Protein AF-A0AA38FPH1-F1 (afdb_monomer_lite)

Organism: Taxus chinensis (NCBI:txid29808)

Structure (mmCIF, N/CA/C/O backbone):
data_AF-A0AA38FPH1-F1
#
_entry.id   AF-A0AA38FPH1-F1
#
loop_
_atom_site.group_PDB
_atom_site.id
_atom_site.type_symbol
_atom_site.label_atom_id
_atom_site.label_alt_id
_atom_site.label_comp_id
_atom_site.label_asym_id
_atom_site.label_entity_id
_atom_site.label_seq_id
_atom_site.pdbx_PDB_ins_code
_atom_site.Cartn_x
_atom_site.Cartn_y
_atom_site.Cartn_z
_atom_site.occupancy
_atom_site.B_iso_or_equiv
_atom_site.auth_seq_id
_atom_site.auth_comp_id
_atom_site.auth_asym_id
_atom_site.auth_atom_id
_atom_site.pdbx_PDB_model_num
ATOM 1 N N . ALA A 1 1 ? 3.021 2.286 -5.868 1.00 94.25 1 ALA A N 1
ATOM 2 C CA . ALA A 1 1 ? 4.187 1.577 -6.426 1.00 94.25 1 ALA A CA 1
ATOM 3 C C . ALA A 1 1 ? 3.865 0.946 -7.781 1.00 94.25 1 ALA A C 1
ATOM 5 O O . ALA A 1 1 ? 4.443 1.393 -8.759 1.00 94.25 1 ALA A O 1
ATOM 6 N N . TRP A 1 2 ? 2.892 0.027 -7.870 1.00 95.81 2 TRP A N 1
ATOM 7 C CA . TRP A 1 2 ? 2.478 -0.614 -9.135 1.00 95.81 2 TRP A CA 1
ATOM 8 C C . TRP A 1 2 ? 2.153 0.369 -10.280 1.00 95.81 2 TRP A C 1
ATOM 10 O O . TRP A 1 2 ? 2.640 0.215 -11.387 1.00 95.81 2 TRP A O 1
ATOM 20 N N . SER A 1 3 ? 1.428 1.460 -10.017 1.00 96.56 3 SER A N 1
ATOM 21 C CA . SER A 1 3 ? 1.100 2.479 -11.036 1.00 96.56 3 SER A CA 1
ATOM 22 C C . SER A 1 3 ? 2.264 3.416 -11.416 1.00 96.56 3 SER A C 1
ATOM 24 O O . SER A 1 3 ? 2.028 4.501 -11.947 1.00 96.56 3 SER A O 1
ATOM 26 N N . ASN A 1 4 ? 3.502 3.081 -11.038 1.00 97.00 4 ASN A N 1
ATOM 27 C CA . ASN A 1 4 ? 4.692 3.942 -11.096 1.00 97.00 4 ASN A CA 1
ATOM 28 C C . ASN A 1 4 ? 4.480 5.370 -10.532 1.00 97.00 4 ASN A C 1
ATOM 30 O O . ASN A 1 4 ? 5.126 6.334 -10.928 1.00 97.00 4 ASN A O 1
ATOM 34 N N . GLY A 1 5 ? 3.543 5.533 -9.590 1.00 94.69 5 GLY A N 1
ATOM 35 C CA . GLY A 1 5 ? 3.224 6.826 -8.975 1.00 94.69 5 GLY A CA 1
ATOM 36 C C . GLY A 1 5 ? 2.171 7.668 -9.705 1.00 94.69 5 GLY A C 1
ATOM 37 O O . GLY A 1 5 ? 1.922 8.789 -9.264 1.00 94.69 5 GLY A O 1
ATOM 38 N N . ARG A 1 6 ? 1.519 7.143 -10.756 1.00 95.19 6 ARG A N 1
ATOM 39 C CA . ARG A 1 6 ? 0.366 7.796 -11.413 1.00 95.19 6 ARG A CA 1
ATOM 40 C C . ARG A 1 6 ? -0.855 7.887 -10.497 1.00 95.19 6 ARG A C 1
ATOM 42 O O . ARG A 1 6 ? -1.582 8.873 -10.532 1.00 95.19 6 ARG A O 1
ATOM 49 N N . TYR A 1 7 ? -1.045 6.887 -9.637 1.00 95.62 7 TYR A N 1
ATOM 50 C CA . TYR A 1 7 ? -2.033 6.931 -8.557 1.00 95.62 7 TYR A CA 1
ATOM 51 C C . TYR A 1 7 ? -1.349 7.150 -7.212 1.00 95.62 7 TYR A C 1
ATOM 53 O O . TYR A 1 7 ? -0.302 6.554 -6.937 1.00 95.62 7 TYR A O 1
ATOM 61 N N . ARG A 1 8 ? -1.961 7.985 -6.367 1.00 94.50 8 ARG A N 1
ATOM 62 C CA . ARG A 1 8 ? -1.502 8.259 -5.003 1.00 94.50 8 ARG A CA 1
ATOM 63 C C . ARG A 1 8 ? -2.466 7.659 -3.990 1.00 94.50 8 ARG A C 1
ATOM 65 O O . ARG A 1 8 ? -3.675 7.789 -4.143 1.00 94.50 8 ARG A O 1
ATOM 72 N N . SER A 1 9 ? -1.911 7.019 -2.963 1.00 93.75 9 SER A N 1
ATOM 73 C CA . SER A 1 9 ? -2.693 6.566 -1.814 1.00 93.75 9 SER A CA 1
ATOM 74 C C . SER A 1 9 ? -3.168 7.788 -1.032 1.00 93.75 9 SER A C 1
ATOM 76 O O . SER A 1 9 ? -2.346 8.632 -0.670 1.00 93.75 9 SER A O 1
ATOM 78 N N . ALA A 1 10 ? -4.478 7.911 -0.829 1.00 93.75 10 ALA A N 1
ATOM 79 C CA . ALA A 1 10 ? -5.066 9.041 -0.124 1.00 93.75 10 ALA A CA 1
ATOM 80 C C . ALA A 1 10 ? -4.993 8.828 1.393 1.00 93.75 10 ALA A C 1
ATOM 82 O O . ALA A 1 10 ? -5.470 7.816 1.915 1.00 93.75 10 ALA A O 1
ATOM 83 N N . GLU A 1 11 ? -4.438 9.808 2.102 1.00 90.44 11 GLU A N 1
ATOM 84 C CA . GLU A 1 11 ? -4.531 9.864 3.558 1.00 90.44 11 GLU A CA 1
ATOM 85 C C . GLU A 1 11 ? -5.975 10.179 3.960 1.00 90.44 11 GLU A C 1
ATOM 87 O O . GLU A 1 11 ? -6.592 11.112 3.443 1.00 90.44 11 GLU A O 1
ATOM 92 N N . HIS A 1 12 ? -6.537 9.373 4.857 1.00 89.38 12 HIS A N 1
ATOM 93 C CA . HIS A 1 12 ? -7.913 9.516 5.313 1.00 89.38 12 HIS A CA 1
ATOM 94 C C . HIS A 1 12 ? -8.032 9.141 6.792 1.00 89.38 12 HIS A C 1
ATOM 96 O O . HIS A 1 12 ? -7.257 8.337 7.309 1.00 89.38 12 HIS A O 1
ATOM 102 N N . ARG A 1 13 ? -9.022 9.727 7.477 1.00 85.94 13 ARG A N 1
ATOM 103 C CA . ARG A 1 13 ? -9.334 9.452 8.887 1.00 85.94 13 ARG A CA 1
ATOM 104 C C . ARG A 1 13 ? -10.833 9.282 9.098 1.00 85.94 13 ARG A C 1
ATOM 106 O O . ARG A 1 13 ? -11.629 9.946 8.436 1.00 85.94 13 ARG A O 1
ATOM 113 N N . ALA A 1 14 ? -11.210 8.437 10.053 1.00 86.06 14 ALA A N 1
ATOM 114 C CA . ALA A 1 14 ? -12.576 8.353 10.556 1.00 86.06 14 ALA A CA 1
ATOM 115 C C . ALA A 1 14 ? -12.684 9.165 11.852 1.00 86.06 14 ALA A C 1
ATOM 117 O O . ALA A 1 14 ? -11.887 8.968 12.765 1.00 86.06 14 ALA A O 1
ATOM 118 N N . VAL A 1 15 ? -13.656 10.075 11.927 1.00 84.25 15 VAL A N 1
ATOM 119 C CA . VAL A 1 15 ? -13.925 10.887 13.122 1.00 84.25 15 VAL A CA 1
ATOM 120 C C . VAL A 1 15 ? -15.339 10.578 13.598 1.00 84.25 15 VAL A C 1
ATOM 122 O O . VAL A 1 15 ? -16.285 10.682 12.818 1.00 84.25 15 VAL A O 1
ATOM 125 N N . CYS A 1 16 ? -15.483 10.212 14.868 1.00 83.62 16 CYS A N 1
ATOM 126 C CA . CYS A 1 16 ? -16.779 10.097 15.529 1.00 83.62 16 CYS A CA 1
ATOM 127 C C . CYS A 1 16 ? -17.056 11.420 16.253 1.00 83.62 16 CYS A C 1
ATOM 129 O O . CYS A 1 16 ? -16.283 11.808 17.124 1.00 83.62 16 CYS A O 1
ATOM 131 N N . LYS A 1 17 ? -18.115 12.140 15.866 1.00 75.94 17 LYS A N 1
ATOM 132 C CA . LYS A 1 17 ? -18.559 13.368 16.544 1.00 75.94 17 LYS A CA 1
ATOM 133 C C . LYS A 1 17 ? -19.954 13.143 17.126 1.00 75.94 17 LYS A C 1
ATOM 135 O O . LYS A 1 17 ? -20.827 12.687 16.395 1.00 75.94 17 LYS A O 1
ATOM 140 N N . GLY A 1 18 ? -20.161 13.533 18.383 1.00 75.25 18 GLY A N 1
ATOM 141 C CA . GLY A 1 18 ? -21.457 13.452 19.068 1.00 75.25 18 GLY A CA 1
ATOM 142 C C . GLY A 1 18 ? -21.679 12.151 19.841 1.00 75.25 18 GLY A C 1
ATOM 143 O O . GLY A 1 18 ? -20.753 11.366 20.034 1.00 75.25 18 GLY A O 1
ATOM 144 N N . GLU A 1 19 ? -22.913 11.958 20.305 1.00 78.81 19 GLU A N 1
ATOM 145 C CA . GLU A 1 19 ? -23.338 10.766 21.041 1.00 78.81 19 GLU A CA 1
ATOM 146 C C . GLU A 1 19 ? -23.871 9.706 20.068 1.00 78.81 19 GLU A C 1
ATOM 148 O O . GLU A 1 19 ? -24.736 9.993 19.239 1.00 78.81 19 GLU A O 1
ATOM 153 N N . GLY A 1 20 ? -23.345 8.482 20.159 1.00 82.94 20 GLY A N 1
ATOM 154 C CA . GLY A 1 20 ? -23.790 7.336 19.366 1.00 82.94 20 GLY A CA 1
ATOM 155 C C . GLY A 1 20 ? -22.649 6.535 18.739 1.00 82.94 20 GLY A C 1
ATOM 156 O O . GLY A 1 20 ? -21.571 7.054 18.442 1.00 82.94 20 GLY A O 1
ATOM 157 N N . ASP A 1 21 ? -22.907 5.248 18.522 1.00 89.25 21 ASP A N 1
ATOM 158 C CA . ASP A 1 21 ? -21.932 4.330 17.943 1.00 89.25 21 ASP A CA 1
ATOM 159 C C . ASP A 1 21 ? -21.826 4.492 16.422 1.00 89.25 21 ASP A C 1
ATOM 161 O O . ASP A 1 21 ? -22.823 4.642 15.711 1.00 89.25 21 ASP A O 1
ATOM 165 N N . ARG A 1 22 ? -20.600 4.379 15.900 1.00 89.44 22 ARG A N 1
ATOM 166 C CA . ARG A 1 2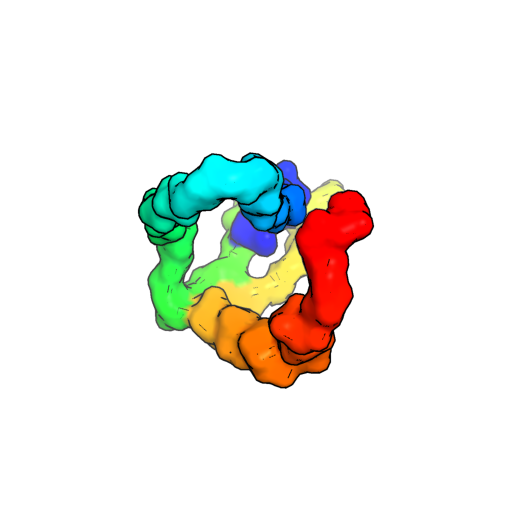2 ? -20.325 4.316 14.460 1.00 89.44 22 ARG A CA 1
ATOM 167 C C . ARG A 1 22 ? -19.755 2.951 14.099 1.00 89.44 22 ARG A C 1
ATOM 169 O O . ARG A 1 22 ? -18.644 2.615 14.500 1.00 89.44 22 ARG A O 1
ATOM 176 N N . TYR A 1 23 ? -20.465 2.225 13.243 1.00 91.00 23 TYR A N 1
ATOM 177 C CA . TYR A 1 23 ? -20.027 0.938 12.706 1.00 91.00 23 TYR A CA 1
ATOM 178 C C . TYR A 1 23 ? -19.550 1.081 11.257 1.00 91.00 23 TYR A C 1
ATOM 180 O O . TYR A 1 23 ? -20.116 1.840 10.470 1.00 91.00 23 TYR A O 1
ATOM 188 N N . SER A 1 24 ? -18.498 0.351 10.888 1.00 92.94 24 SER A N 1
ATOM 189 C CA . SER A 1 24 ? -18.011 0.277 9.508 1.00 92.94 24 SER A CA 1
ATOM 190 C C . SER A 1 24 ? -17.372 -1.076 9.233 1.00 92.94 24 SER A C 1
ATOM 192 O O . SER A 1 24 ? -16.653 -1.589 10.086 1.00 92.94 24 SER A O 1
ATOM 194 N N . VAL A 1 25 ? -17.577 -1.604 8.026 1.00 96.38 25 VAL A N 1
ATOM 195 C CA . VAL A 1 25 ? -16.965 -2.853 7.557 1.00 96.38 25 VAL A CA 1
ATOM 196 C C . VAL A 1 25 ? -16.175 -2.546 6.283 1.00 96.38 25 VAL A C 1
ATOM 198 O O . VAL A 1 25 ? -16.772 -2.457 5.209 1.00 96.38 25 VAL A O 1
ATOM 201 N N . PRO A 1 26 ? -14.860 -2.285 6.377 1.00 95.44 26 PRO A N 1
ATOM 202 C CA . PRO A 1 26 ? -14.050 -2.030 5.195 1.00 95.44 26 PRO A CA 1
ATOM 203 C C . PRO A 1 26 ? -13.755 -3.332 4.439 1.00 95.44 26 PRO A C 1
ATOM 205 O O . PRO A 1 26 ? -13.557 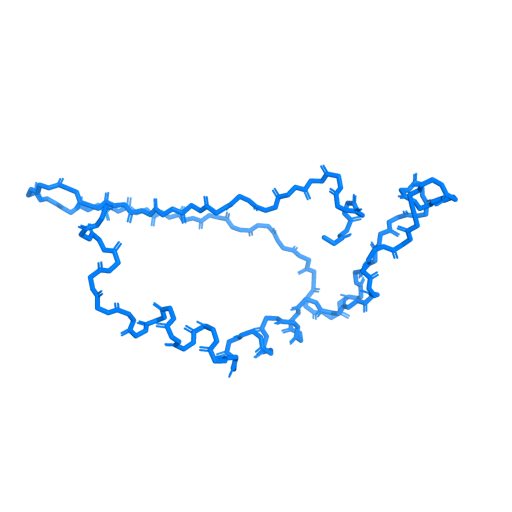-4.386 5.043 1.00 95.44 26 PRO A O 1
ATOM 208 N N . TYR A 1 27 ? -13.681 -3.232 3.114 1.00 96.56 27 TYR A N 1
ATOM 209 C CA . TYR A 1 27 ? -13.217 -4.299 2.232 1.00 96.56 27 TYR A CA 1
ATOM 210 C C . TYR A 1 27 ? -11.925 -3.856 1.543 1.00 96.56 27 TYR A C 1
ATOM 212 O O . TYR A 1 27 ? -11.858 -2.746 1.010 1.00 96.56 27 TYR A O 1
ATOM 220 N N . PHE A 1 28 ? -10.906 -4.715 1.557 1.00 93.19 28 PHE A N 1
ATOM 221 C CA . PHE A 1 28 ? -9.590 -4.426 0.992 1.00 93.19 28 PHE A CA 1
ATOM 222 C C . PHE A 1 28 ? -9.262 -5.430 -0.112 1.00 93.19 28 PHE A C 1
ATOM 224 O O . PHE A 1 28 ? -9.337 -6.636 0.103 1.00 93.19 28 PHE A O 1
ATOM 231 N N . VAL A 1 29 ? -8.873 -4.917 -1.280 1.00 94.12 29 VAL A N 1
ATOM 232 C CA . VAL A 1 29 ? -8.308 -5.714 -2.375 1.00 94.12 29 VAL A CA 1
ATOM 233 C C . VAL A 1 29 ? -6.808 -5.472 -2.394 1.00 94.12 29 VAL A C 1
ATOM 235 O O . VAL A 1 29 ? -6.363 -4.332 -2.550 1.00 94.12 29 VAL A O 1
ATOM 238 N N . THR A 1 30 ? -6.034 -6.537 -2.219 1.00 92.19 30 THR A N 1
ATOM 239 C CA . THR A 1 30 ? -4.572 -6.485 -2.132 1.00 92.19 30 THR A CA 1
ATOM 240 C C . THR A 1 30 ? -3.930 -7.466 -3.109 1.00 92.19 30 THR A C 1
ATOM 242 O O . THR A 1 30 ? -4.601 -8.275 -3.749 1.00 92.19 30 THR A O 1
ATOM 245 N N . PHE A 1 31 ? -2.612 -7.354 -3.257 1.00 93.38 31 PHE A N 1
ATOM 246 C CA . PHE A 1 31 ? -1.808 -8.329 -3.990 1.00 93.38 31 PHE A CA 1
ATOM 247 C C . PHE A 1 31 ? -1.631 -9.613 -3.166 1.00 93.38 31 PHE A C 1
ATOM 249 O O . PHE A 1 31 ? -1.829 -9.590 -1.955 1.00 93.38 31 PHE A O 1
ATOM 256 N N . SER A 1 32 ? -1.245 -10.706 -3.832 1.00 93.56 32 SER A N 1
ATOM 257 C CA . SER A 1 32 ? -0.868 -11.966 -3.173 1.00 93.56 32 SER A CA 1
ATOM 258 C C . SER A 1 32 ? 0.376 -11.776 -2.306 1.00 93.56 32 SER A C 1
ATOM 260 O O . SER A 1 32 ? 1.314 -11.092 -2.724 1.00 93.56 32 SER A O 1
ATOM 262 N N . ASP A 1 33 ? 0.396 -12.419 -1.142 1.00 88.12 33 ASP A N 1
ATOM 263 C CA . ASP A 1 33 ? 1.408 -12.217 -0.096 1.00 88.12 33 ASP A CA 1
ATOM 264 C C . ASP A 1 33 ? 2.819 -12.654 -0.517 1.00 88.12 33 ASP A C 1
ATOM 266 O O . ASP A 1 33 ? 3.809 -12.176 0.024 1.00 88.12 33 ASP A O 1
ATOM 270 N N . ASP A 1 34 ? 2.924 -13.534 -1.513 1.00 91.25 34 ASP A N 1
ATOM 271 C CA . ASP A 1 34 ? 4.169 -14.135 -1.998 1.00 91.25 34 ASP A CA 1
ATOM 272 C C . ASP A 1 34 ? 4.640 -13.583 -3.354 1.00 91.25 34 ASP A C 1
ATOM 274 O O . ASP A 1 34 ? 5.671 -14.015 -3.876 1.00 91.25 34 ASP A O 1
ATOM 278 N N . LYS A 1 35 ? 3.874 -12.676 -3.974 1.00 94.44 35 LYS A N 1
ATOM 279 C CA . LYS A 1 35 ? 4.186 -12.173 -5.315 1.00 94.44 35 LYS A CA 1
ATOM 280 C C . LYS A 1 35 ? 4.944 -10.865 -5.248 1.00 94.44 35 LYS A C 1
ATOM 282 O O . LYS A 1 35 ? 4.576 -9.930 -4.538 1.00 94.44 35 LYS A O 1
ATOM 287 N N . GLU A 1 36 ? 5.990 -10.800 -6.059 1.00 96.75 36 GLU A N 1
ATOM 288 C CA . GLU A 1 36 ? 6.697 -9.558 -6.297 1.00 96.75 36 GLU A CA 1
ATOM 289 C C . GLU A 1 36 ? 5.799 -8.597 -7.088 1.00 96.75 36 GLU A C 1
ATOM 291 O O . GLU A 1 36 ? 5.101 -8.978 -8.028 1.00 96.75 36 GLU A O 1
ATOM 296 N N . ILE A 1 37 ? 5.802 -7.335 -6.676 1.00 96.56 37 ILE A N 1
ATOM 297 C CA . ILE A 1 37 ? 5.046 -6.246 -7.274 1.00 96.56 37 ILE A CA 1
ATOM 298 C C . ILE A 1 37 ? 6.048 -5.275 -7.873 1.00 96.56 37 ILE A C 1
ATOM 300 O O . ILE A 1 37 ? 6.888 -4.704 -7.175 1.00 96.56 37 ILE A O 1
ATOM 304 N N . TRP A 1 38 ? 5.904 -5.020 -9.165 1.00 96.75 38 TRP A N 1
ATOM 305 C CA . TRP A 1 38 ? 6.655 -4.001 -9.885 1.00 96.75 38 TRP A CA 1
ATOM 306 C C . TRP A 1 38 ? 5.714 -3.179 -10.763 1.00 96.75 38 TRP A C 1
ATOM 308 O O . TRP A 1 38 ? 4.538 -3.508 -10.937 1.00 96.75 38 TRP A O 1
ATOM 318 N N . ALA A 1 39 ? 6.217 -2.054 -11.267 1.00 97.69 39 ALA A N 1
ATOM 319 C CA . ALA A 1 39 ? 5.468 -1.263 -12.228 1.00 97.69 39 ALA A CA 1
ATOM 320 C C . ALA A 1 39 ? 5.474 -1.957 -13.601 1.00 97.69 39 ALA A C 1
ATOM 322 O O . ALA A 1 39 ? 6.558 -2.324 -14.057 1.00 97.69 39 ALA A O 1
ATOM 323 N N . PRO A 1 40 ? 4.318 -2.117 -14.273 1.00 96.81 40 PRO A N 1
ATOM 324 C CA . PRO A 1 40 ? 4.271 -2.605 -15.649 1.00 96.81 40 PRO A CA 1
ATOM 325 C C . PRO A 1 40 ? 5.187 -1.792 -16.569 1.00 96.81 40 PRO A C 1
ATOM 327 O O . PRO A 1 40 ? 5.306 -0.573 -16.409 1.00 96.81 40 PRO A O 1
ATOM 3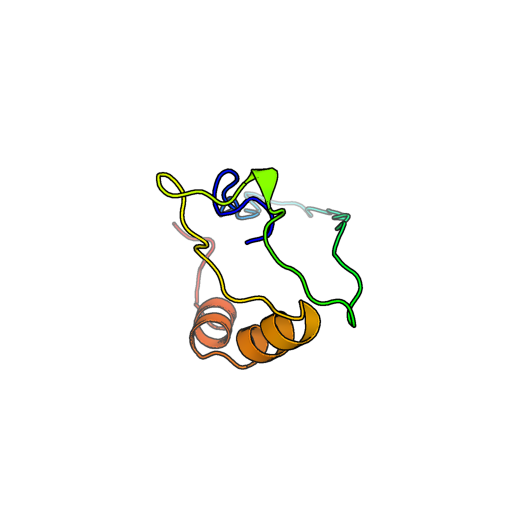30 N N . SER A 1 41 ? 5.819 -2.457 -17.538 1.00 96.19 41 SER A N 1
ATOM 331 C CA . SER A 1 41 ? 6.779 -1.840 -18.465 1.00 96.19 41 SER A CA 1
ATOM 332 C C . SER A 1 41 ? 6.180 -0.681 -19.261 1.00 96.19 41 SER A C 1
ATOM 334 O O . SER A 1 41 ? 6.866 0.287 -19.558 1.00 96.19 41 SER A O 1
ATOM 336 N N . GLU A 1 42 ? 4.879 -0.716 -19.535 1.00 97.25 42 GLU A N 1
ATOM 337 C CA . GLU A 1 42 ? 4.128 0.337 -20.224 1.00 97.25 42 GLU A CA 1
ATOM 338 C C . GLU A 1 42 ? 4.046 1.640 -19.406 1.00 97.25 42 GLU A C 1
ATOM 340 O O . GLU A 1 42 ? 3.692 2.702 -19.927 1.00 97.25 42 GLU A O 1
ATOM 345 N N . LEU A 1 43 ? 4.345 1.576 -18.104 1.00 97.12 43 LEU A N 1
ATOM 346 C CA . LEU A 1 43 ? 4.366 2.721 -17.193 1.00 97.12 43 LEU A CA 1
ATOM 347 C C . LEU A 1 43 ? 5.787 3.230 -16.899 1.00 97.12 43 LEU A C 1
ATOM 349 O O . LEU A 1 43 ? 5.920 4.176 -16.116 1.00 97.12 43 LEU A O 1
ATOM 353 N N . VAL A 1 44 ? 6.818 2.616 -17.491 1.00 97.56 44 VAL A N 1
ATOM 354 C CA . VAL A 1 44 ? 8.235 2.927 -17.262 1.00 97.56 44 VAL A CA 1
ATOM 355 C C . VAL A 1 44 ? 8.903 3.313 -18.582 1.00 97.56 44 VAL A C 1
ATOM 357 O O . VAL A 1 44 ? 8.952 2.521 -19.516 1.00 97.56 44 VAL A O 1
ATOM 360 N N . ASN A 1 45 ? 9.424 4.536 -18.663 1.00 96.00 45 ASN A N 1
ATOM 361 C CA . ASN A 1 45 ? 10.156 5.046 -19.827 1.00 96.00 45 ASN A CA 1
ATOM 362 C C . ASN A 1 45 ? 11.124 6.168 -19.414 1.00 96.00 45 ASN A C 1
ATOM 364 O O . ASN A 1 45 ? 11.217 6.490 -18.231 1.00 96.00 45 ASN A O 1
ATOM 368 N N . ASP A 1 46 ? 11.827 6.767 -20.373 1.00 96.19 46 ASP A N 1
ATOM 369 C CA . ASP A 1 46 ? 12.838 7.799 -20.099 1.00 96.19 46 ASP A CA 1
ATOM 370 C C . ASP A 1 46 ? 12.259 9.046 -19.406 1.00 96.19 46 ASP A C 1
ATOM 372 O O . ASP A 1 46 ? 12.913 9.644 -18.553 1.00 96.19 46 ASP A O 1
ATOM 376 N N . GLU A 1 47 ? 11.010 9.412 -19.710 1.00 95.75 47 GLU A N 1
ATOM 377 C CA . GLU A 1 47 ? 10.313 10.526 -19.051 1.00 95.75 47 GLU A CA 1
ATOM 378 C C . GLU A 1 47 ? 9.764 10.139 -17.666 1.00 95.75 47 GLU A C 1
ATOM 380 O O . GLU A 1 47 ? 9.622 10.982 -16.779 1.00 95.75 47 GLU A O 1
ATOM 385 N N . HIS A 1 48 ? 9.448 8.857 -17.470 1.00 94.75 48 HIS A N 1
ATOM 386 C CA . HIS A 1 48 ? 8.860 8.295 -16.256 1.00 94.75 48 HIS A CA 1
ATOM 387 C C . HIS A 1 48 ? 9.663 7.068 -15.800 1.00 94.75 48 HIS A C 1
ATOM 389 O O . HIS A 1 48 ? 9.179 5.934 -15.922 1.00 94.75 48 HIS A O 1
ATOM 395 N N . PRO A 1 49 ? 10.885 7.261 -15.269 1.00 96.06 49 PRO A N 1
ATOM 396 C CA . PRO A 1 49 ? 11.730 6.151 -14.853 1.00 96.06 49 PRO A CA 1
ATOM 397 C C . PRO A 1 49 ? 11.084 5.355 -13.715 1.00 96.06 49 PRO A C 1
ATOM 399 O O . PRO A 1 49 ? 10.168 5.818 -13.025 1.00 96.06 49 PRO A O 1
ATOM 402 N N . GLN A 1 50 ? 11.566 4.131 -13.500 1.00 95.81 50 GLN A N 1
ATOM 403 C CA . GLN A 1 50 ? 11.062 3.272 -12.435 1.00 95.81 50 GLN A CA 1
ATOM 404 C C . GLN A 1 50 ? 11.304 3.921 -11.068 1.00 95.81 50 GLN A C 1
ATOM 406 O O . GLN A 1 50 ? 12.439 4.099 -10.628 1.00 95.81 50 GLN A O 1
ATOM 411 N N . ARG A 1 51 ? 10.216 4.255 -10.374 1.00 96.31 51 ARG A N 1
ATOM 412 C CA . ARG A 1 51 ? 10.279 5.029 -9.130 1.00 96.31 51 ARG A CA 1
ATOM 413 C C . ARG A 1 51 ? 10.448 4.177 -7.874 1.00 96.31 51 ARG A C 1
ATOM 415 O O . ARG A 1 51 ? 10.922 4.669 -6.853 1.00 96.31 51 ARG A O 1
ATOM 422 N N . TYR A 1 52 ? 10.031 2.918 -7.931 1.00 96.06 52 TYR A N 1
ATOM 423 C CA . TYR A 1 52 ? 10.028 2.002 -6.793 1.00 96.06 52 TYR A CA 1
ATOM 424 C C . TYR A 1 52 ? 10.756 0.716 -7.170 1.00 96.06 52 TYR A C 1
ATOM 426 O O . TYR A 1 52 ? 10.592 0.212 -8.283 1.00 96.06 52 TYR A O 1
ATOM 434 N N . ARG A 1 53 ? 11.543 0.172 -6.240 1.00 96.19 53 ARG A N 1
ATOM 435 C CA . ARG A 1 53 ? 12.125 -1.166 -6.401 1.00 96.19 53 ARG A CA 1
ATOM 436 C C . ARG A 1 53 ? 11.004 -2.214 -6.368 1.00 96.19 53 ARG A C 1
ATOM 438 O O . ARG A 1 53 ? 10.017 -1.966 -5.671 1.00 96.19 53 ARG A O 1
ATOM 445 N N . PRO A 1 54 ? 11.130 -3.336 -7.098 1.00 96.81 54 PRO A N 1
ATOM 446 C CA . PRO A 1 54 ? 10.233 -4.471 -6.921 1.00 96.81 54 PRO A CA 1
ATOM 447 C C . PRO A 1 54 ? 10.221 -4.919 -5.453 1.00 96.81 54 PRO A C 1
ATOM 449 O O . PRO A 1 54 ? 11.236 -4.796 -4.763 1.00 96.81 54 PRO A O 1
ATOM 452 N N . PHE A 1 55 ? 9.064 -5.349 -4.955 1.00 96.69 55 PHE A N 1
ATOM 453 C CA . PHE A 1 55 ? 8.881 -5.697 -3.543 1.00 96.69 55 PHE A CA 1
ATOM 454 C C . PHE A 1 55 ? 7.774 -6.732 -3.361 1.00 96.69 55 PHE A C 1
ATOM 456 O O . PHE A 1 55 ? 6.864 -6.819 -4.181 1.00 96.69 55 PHE A O 1
ATOM 463 N N . ILE A 1 56 ? 7.811 -7.463 -2.251 1.00 96.88 56 ILE A N 1
ATOM 464 C CA . ILE A 1 56 ? 6.706 -8.314 -1.800 1.00 96.88 56 ILE A CA 1
ATOM 465 C C . ILE A 1 56 ? 5.880 -7.519 -0.782 1.00 96.88 56 ILE A C 1
ATOM 467 O O . ILE A 1 56 ? 6.443 -6.927 0.142 1.00 96.88 56 ILE A O 1
ATOM 471 N N . LEU A 1 57 ? 4.553 -7.461 -0.960 1.00 95.38 57 LEU A N 1
ATOM 472 C CA . LEU A 1 57 ? 3.683 -6.625 -0.118 1.00 95.38 57 LEU A CA 1
ATOM 473 C C . LEU A 1 57 ? 3.767 -7.012 1.358 1.00 95.38 57 LEU A C 1
ATOM 475 O O . LEU A 1 57 ? 3.878 -6.120 2.196 1.00 95.38 57 LEU A O 1
ATOM 479 N N . ASP A 1 58 ? 3.750 -8.311 1.651 1.00 95.25 58 ASP A N 1
ATOM 480 C CA . ASP A 1 58 ? 3.773 -8.823 3.020 1.00 95.25 58 ASP A CA 1
ATOM 481 C C . ASP A 1 58 ? 5.022 -8.343 3.772 1.00 95.25 58 ASP A C 1
ATOM 483 O O . ASP A 1 58 ? 4.908 -7.740 4.832 1.00 95.25 58 ASP A O 1
ATOM 487 N N . GLN A 1 59 ? 6.204 -8.435 3.150 1.00 96.00 59 GLN A N 1
ATOM 488 C CA . GLN A 1 59 ? 7.463 -7.932 3.719 1.00 96.00 59 GLN A CA 1
ATOM 489 C C . GLN A 1 59 ? 7.403 -6.433 4.042 1.00 96.00 59 GLN A C 1
ATOM 491 O O . GLN A 1 59 ? 7.827 -6.009 5.116 1.00 96.00 59 GLN A O 1
ATOM 496 N N . VAL A 1 60 ? 6.844 -5.626 3.135 1.00 94.69 60 VAL A N 1
ATOM 497 C CA . VAL A 1 60 ? 6.708 -4.175 3.338 1.00 94.69 60 VAL A CA 1
ATOM 498 C C . VAL A 1 60 ? 5.734 -3.859 4.474 1.00 94.69 60 VAL A C 1
ATOM 500 O O . VAL A 1 60 ? 5.999 -2.957 5.271 1.00 94.69 60 VAL A O 1
ATOM 503 N N . VAL A 1 61 ? 4.616 -4.585 4.572 1.00 94.06 61 VAL A N 1
ATOM 504 C CA . VAL A 1 61 ? 3.660 -4.440 5.681 1.00 94.06 61 VAL A CA 1
ATOM 505 C C . VAL A 1 61 ? 4.331 -4.815 7.001 1.00 94.06 61 VAL A C 1
ATOM 507 O O . VAL A 1 61 ? 4.248 -4.058 7.969 1.00 94.06 61 VAL A O 1
ATOM 510 N N . ASP A 1 62 ? 5.061 -5.923 7.022 1.00 95.44 62 ASP A N 1
ATOM 511 C CA . ASP A 1 62 ? 5.787 -6.416 8.186 1.00 95.44 62 ASP A CA 1
ATOM 512 C C . ASP A 1 62 ? 6.830 -5.413 8.697 1.00 95.44 62 ASP A C 1
ATOM 514 O O . ASP A 1 62 ? 6.925 -5.139 9.899 1.00 95.44 62 ASP A O 1
ATOM 518 N N . GLU A 1 63 ? 7.611 -4.833 7.785 1.00 95.94 63 GLU A N 1
ATOM 519 C CA . GLU A 1 63 ? 8.567 -3.766 8.085 1.00 95.94 63 GLU A CA 1
ATOM 520 C C . GLU A 1 63 ? 7.865 -2.503 8.595 1.00 95.94 63 GLU A C 1
ATOM 522 O O . GLU A 1 63 ? 8.281 -1.918 9.603 1.00 95.94 63 GLU A O 1
ATOM 527 N N . PHE A 1 64 ? 6.766 -2.101 7.951 1.00 94.00 64 PHE A N 1
ATOM 528 C CA . PHE A 1 64 ? 5.991 -0.929 8.346 1.00 94.00 64 PHE A CA 1
ATOM 529 C C . PHE A 1 64 ? 5.415 -1.071 9.759 1.00 94.00 64 PHE A C 1
ATOM 531 O O . PHE A 1 64 ? 5.558 -0.153 10.569 1.00 94.00 64 PHE A O 1
ATOM 538 N N . LEU A 1 65 ? 4.840 -2.224 10.107 1.00 93.81 65 LEU A N 1
ATOM 539 C CA . LEU A 1 65 ? 4.303 -2.485 11.448 1.00 93.81 65 LEU A CA 1
ATOM 540 C C . LEU A 1 65 ? 5.395 -2.452 12.533 1.00 93.81 65 LEU A C 1
ATOM 542 O O . LEU A 1 65 ? 5.126 -2.111 13.690 1.00 93.81 65 LEU A O 1
ATOM 546 N N . LYS A 1 66 ? 6.646 -2.760 12.171 1.00 95.56 66 LYS A N 1
ATOM 547 C CA . LYS A 1 66 ? 7.814 -2.683 13.066 1.00 95.56 66 LYS A CA 1
ATOM 548 C C . LYS A 1 66 ? 8.399 -1.264 13.161 1.00 95.56 66 LYS A C 1
ATOM 550 O O . LYS A 1 66 ? 9.138 -0.987 14.119 1.00 95.56 66 LYS A O 1
ATOM 555 N N . SER A 1 67 ? 8.060 -0.374 12.225 1.00 95.38 67 SER A N 1
ATOM 556 C CA . SER A 1 67 ? 8.609 0.983 12.106 1.00 95.38 67 SER A CA 1
ATOM 557 C C . SER A 1 67 ? 8.299 1.881 13.313 1.00 95.38 67 SER A C 1
ATOM 559 O O . SER A 1 67 ? 7.312 1.697 14.032 1.00 95.38 67 SER A O 1
ATOM 561 N N . LYS A 1 68 ? 9.159 2.885 13.541 1.00 92.38 68 LYS A N 1
ATOM 562 C CA . LYS A 1 68 ? 8.922 3.923 14.558 1.00 92.38 68 LYS A CA 1
ATOM 563 C C . LYS A 1 68 ? 7.686 4.755 14.227 1.00 92.38 68 LYS A C 1
ATOM 565 O O . LYS A 1 68 ? 6.878 4.983 15.115 1.00 92.38 68 LYS A O 1
ATOM 570 N N . GLU A 1 69 ? 7.504 5.110 12.956 1.00 88.94 69 GLU A N 1
ATOM 571 C CA . GLU A 1 69 ? 6.365 5.905 12.485 1.00 88.94 69 GLU A CA 1
ATOM 572 C C . GLU A 1 69 ? 5.026 5.258 12.861 1.00 88.94 69 GLU A C 1
ATOM 574 O O . GLU A 1 69 ? 4.150 5.916 13.423 1.00 88.94 69 GLU A O 1
ATOM 579 N N . PHE A 1 70 ? 4.872 3.956 12.598 1.00 89.44 70 PHE A N 1
ATOM 580 C CA . PHE A 1 70 ? 3.648 3.243 12.953 1.00 89.44 70 PHE A CA 1
ATOM 581 C C . PHE A 1 70 ? 3.417 3.238 14.468 1.00 89.44 70 PHE A C 1
ATOM 583 O O . PHE A 1 70 ? 2.308 3.500 14.933 1.00 89.44 70 PHE A O 1
ATOM 590 N N . LYS A 1 71 ? 4.472 2.989 15.253 1.00 89.06 71 LYS A N 1
ATOM 591 C CA . LYS A 1 71 ? 4.404 2.999 16.722 1.00 89.06 71 LYS A CA 1
ATOM 592 C C . LYS A 1 71 ? 4.040 4.381 17.268 1.00 89.06 71 LYS A C 1
ATOM 594 O O . LYS A 1 71 ? 3.239 4.468 18.192 1.00 89.06 71 LYS A O 1
ATOM 599 N N . GLU A 1 72 ? 4.587 5.447 16.696 1.00 88.25 72 GLU A N 1
ATOM 600 C CA . GLU A 1 72 ? 4.289 6.831 17.074 1.00 88.25 72 GLU A CA 1
ATOM 601 C C . GLU A 1 72 ? 2.838 7.197 16.752 1.00 88.25 72 GLU A C 1
ATOM 603 O O . GLU A 1 72 ? 2.124 7.665 17.634 1.00 88.25 72 GLU A O 1
ATOM 608 N N . LYS A 1 73 ? 2.359 6.898 15.536 1.00 82.56 73 LYS A N 1
ATOM 609 C CA . LYS A 1 73 ? 0.956 7.128 15.143 1.00 82.56 73 LYS A CA 1
ATOM 610 C C . LYS A 1 73 ? -0.027 6.331 15.999 1.00 82.56 73 LYS A C 1
ATOM 612 O O . LYS A 1 73 ? -1.070 6.856 16.374 1.00 82.56 73 LYS A O 1
ATOM 617 N N . LYS A 1 74 ? 0.313 5.085 16.340 1.00 80.38 74 LYS A N 1
ATOM 618 C CA . LYS A 1 74 ? -0.503 4.224 17.208 1.00 80.38 74 LYS A CA 1
ATOM 619 C C . LYS A 1 74 ? -0.622 4.768 18.635 1.00 80.38 74 LYS A C 1
ATOM 621 O O . LYS A 1 74 ? -1.668 4.606 19.253 1.00 80.38 74 LYS A O 1
ATOM 626 N N . ASN A 1 75 ? 0.439 5.386 19.152 1.00 77.94 75 ASN A N 1
ATOM 627 C CA . ASN A 1 75 ? 0.514 5.862 20.535 1.00 77.94 75 ASN A CA 1
ATOM 628 C C . ASN A 1 75 ? 0.229 7.367 20.683 1.00 77.94 75 ASN A C 1
ATOM 630 O O . ASN A 1 75 ? 0.360 7.901 21.784 1.00 77.94 75 ASN A O 1
ATOM 634 N N . ALA A 1 76 ? -0.123 8.068 19.602 1.00 76.00 76 ALA A N 1
ATOM 635 C CA . ALA A 1 76 ? -0.359 9.504 19.633 1.00 76.00 76 ALA A CA 1
ATOM 636 C C . ALA A 1 76 ? -1.629 9.837 20.447 1.00 76.00 76 ALA A C 1
ATOM 638 O O . ALA A 1 76 ? -2.720 9.391 20.076 1.00 76.00 76 ALA A O 1
ATOM 639 N N . PRO A 1 77 ? -1.529 10.635 21.530 1.00 62.25 77 PRO A N 1
ATOM 640 C CA . PRO A 1 77 ? -2.705 11.107 22.248 1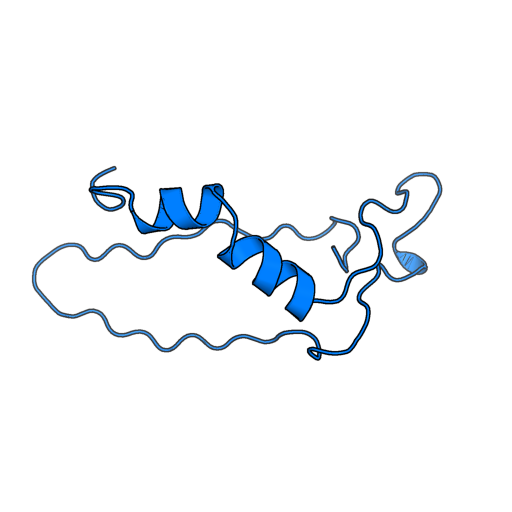.00 62.25 77 PRO A CA 1
ATOM 641 C C . PRO A 1 77 ? -3.497 12.085 21.367 1.00 62.25 77 PRO A C 1
ATOM 643 O O . PRO A 1 77 ? -2.925 12.953 20.709 1.00 62.25 77 PRO A O 1
ATOM 646 N N . ASN A 1 78 ? -4.821 11.934 21.361 1.00 61.12 78 ASN A N 1
ATOM 647 C CA . ASN A 1 78 ? -5.787 12.850 20.746 1.00 61.12 78 ASN A CA 1
ATOM 648 C C . ASN A 1 78 ? -5.603 13.121 19.241 1.00 61.12 78 ASN A C 1
ATOM 650 O O . ASN A 1 78 ? -5.729 14.252 18.772 1.00 61.12 78 ASN A O 1
ATOM 654 N N . PHE A 1 79 ? -5.438 12.064 18.440 1.00 52.59 79 PHE A N 1
ATOM 655 C CA . PHE A 1 79 ? -5.581 12.160 16.977 1.00 52.59 79 PHE A CA 1
ATOM 656 C C . PHE A 1 79 ? -6.965 12.702 16.527 1.00 52.59 79 PHE A C 1
ATOM 658 O O . PHE A 1 79 ? -7.128 13.147 15.389 1.00 52.59 79 PHE A O 1
ATOM 665 N N . PHE A 1 8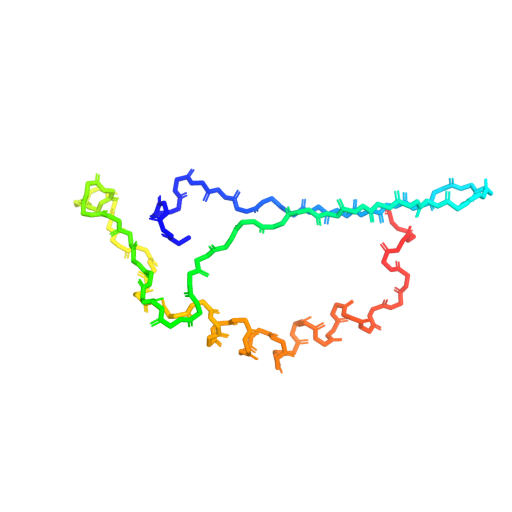0 ? -7.957 12.695 17.425 1.00 52.41 80 PHE A N 1
ATOM 666 C CA . PHE A 1 80 ? -9.332 13.138 17.180 1.00 52.41 80 PHE A CA 1
ATOM 667 C C . PHE A 1 80 ? -9.603 14.633 17.463 1.00 52.41 80 PHE A C 1
ATOM 669 O O . PHE A 1 80 ? -10.648 15.117 17.035 1.00 52.41 80 PHE A O 1
ATOM 676 N N . ASP A 1 81 ? -8.680 15.377 18.095 1.00 52.47 81 ASP A N 1
ATOM 677 C CA . ASP A 1 81 ? -8.932 16.753 18.592 1.00 52.47 81 ASP A CA 1
ATOM 678 C C . ASP A 1 81 ? -8.409 17.894 17.689 1.00 52.47 81 ASP A C 1
ATOM 680 O O . ASP A 1 81 ? -8.335 19.045 18.120 1.00 52.47 81 ASP A O 1
ATOM 684 N N . ARG A 1 82 ? -8.041 17.618 16.431 1.00 48.78 82 ARG A N 1
ATOM 685 C CA . ARG A 1 82 ? -7.720 18.658 15.428 1.00 48.78 82 ARG A CA 1
ATOM 686 C C . ARG A 1 82 ? -8.708 18.675 14.272 1.00 48.78 82 ARG A C 1
ATOM 688 O O . ARG A 1 82 ? -8.940 17.594 13.673 1.00 48.78 82 ARG A O 1
#

Sequence (82 aa):
AWSNGRYRSAEHRAVCKGEGDRYSVPYFVTFSDDKEIWAPSELVNDEHPQRYRPFILDQVVDEFLKSKEFKEKKNAPNFFDR

pLDDT: mean 89.53, std 11.24, range [48.78, 97.69]

Radius of gyration: 17.38 Å; chains: 1; bounding box: 37×33×42 Å

Foldseek 3Di:
DQLLPPDDDDDDDDADDDDDDDDDDDDDDDDDQPDWGFHPPVNDDPVRHGPDDTDGPNVVVVVVCVDPVVVCVVPPPCPRPD

InterPro domains:
  IPR027443 Isopenicillin N synthase-like superfamily [G3DSA:2.60.120.330] (1-80)
  IPR044861 I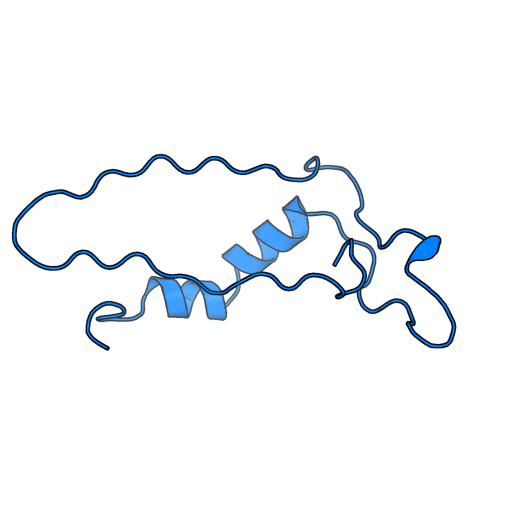sopenicillin N synthase-like, Fe(2+) 2OG dioxygenase domain [PF03171] (2-29)

Secondary structure (DSSP, 8-state):
-TTTTSS-PPP------SSS------------TT-EE---GGG-SSSS---S--EEHHHHHHHHHHSHHHHHHHH-TTTT--